Protein AF-B2J8Z3-F1 (afdb_monomer_lite)

Sequence (53 aa):
MVQSASKILTVDEFVSHYGECDRYELIDGELIEMESTGPHEQVSALIGRKLNV

Structure (mmCIF, N/CA/C/O backbone):
data_AF-B2J8Z3-F1
#
_entry.id   AF-B2J8Z3-F1
#
loop_
_atom_site.group_PDB
_atom_site.id
_atom_site.type_symbol
_atom_site.label_atom_id
_atom_site.label_alt_id
_atom_site.label_comp_id
_atom_site.label_asym_id
_atom_site.label_entity_id
_atom_site.label_seq_id
_atom_site.pdbx_PDB_ins_code
_atom_site.Cartn_x
_atom_site.Cartn_y
_atom_site.Cartn_z
_atom_site.occupancy
_atom_site.B_iso_or_equiv
_atom_site.auth_seq_id
_atom_site.auth_comp_id
_atom_site.auth_asym_id
_atom_site.auth_atom_id
_atom_site.pdbx_PDB_model_num
ATOM 1 N N . MET A 1 1 ? 9.944 13.356 16.115 1.00 39.88 1 MET A N 1
ATOM 2 C CA . MET A 1 1 ? 8.767 12.775 15.441 1.00 39.88 1 MET A CA 1
ATOM 3 C C . MET A 1 1 ? 7.541 13.191 16.226 1.00 39.88 1 MET A C 1
ATOM 5 O O . MET A 1 1 ? 7.456 12.853 17.399 1.00 39.88 1 MET A O 1
ATOM 9 N N . VAL A 1 2 ? 6.667 14.010 15.640 1.00 39.59 2 VAL A N 1
ATOM 10 C CA . VAL A 1 2 ? 5.344 14.284 16.216 1.00 39.59 2 VAL A CA 1
ATOM 11 C C . VAL A 1 2 ? 4.514 13.029 15.970 1.00 39.59 2 VAL A C 1
ATOM 13 O O . VAL A 1 2 ? 4.279 12.672 14.822 1.00 39.59 2 VAL A O 1
ATOM 16 N N . GLN A 1 3 ? 4.158 12.319 17.037 1.00 45.81 3 GLN A N 1
ATOM 17 C CA . GLN A 1 3 ? 3.146 11.272 16.966 1.00 45.81 3 GLN A CA 1
ATOM 18 C C . GLN A 1 3 ? 1.801 11.957 17.198 1.00 45.81 3 GLN A C 1
ATOM 20 O O . GLN A 1 3 ? 1.490 12.386 18.311 1.00 45.81 3 GLN A O 1
ATOM 25 N N . SER A 1 4 ? 1.057 12.161 16.114 1.00 52.44 4 SER A N 1
ATOM 26 C CA . SER A 1 4 ? -0.342 12.583 16.171 1.00 52.44 4 SER A CA 1
ATOM 27 C C . SER A 1 4 ? -1.152 11.492 16.874 1.00 52.44 4 SER A C 1
ATOM 29 O O . SER A 1 4 ? -0.864 10.313 16.697 1.00 52.44 4 SER A O 1
ATOM 31 N N . ALA A 1 5 ? -2.120 11.889 17.705 1.00 54.62 5 ALA A N 1
ATOM 32 C CA . ALA A 1 5 ? -2.917 10.997 18.548 1.00 54.62 5 ALA A CA 1
ATOM 33 C C . ALA A 1 5 ? -3.345 9.711 17.812 1.00 54.62 5 ALA A C 1
ATOM 35 O O . ALA A 1 5 ? -3.915 9.814 16.725 1.00 54.62 5 ALA A O 1
ATOM 36 N N . SER A 1 6 ? -3.091 8.535 18.411 1.00 62.47 6 SER A N 1
ATOM 37 C CA . SER A 1 6 ? -3.459 7.216 17.872 1.00 62.47 6 SER A CA 1
ATOM 38 C C . SER A 1 6 ? -4.972 7.112 17.684 1.00 62.47 6 SER A C 1
ATOM 40 O O . SER A 1 6 ? -5.704 6.632 18.551 1.00 62.47 6 SER A O 1
ATOM 42 N N . LYS A 1 7 ? -5.465 7.586 16.541 1.00 70.25 7 LYS A N 1
ATOM 43 C CA . LYS A 1 7 ? -6.759 7.174 16.022 1.00 70.25 7 LYS A CA 1
ATOM 44 C C . LYS A 1 7 ? -6.529 5.806 15.396 1.00 70.25 7 LYS A C 1
ATOM 46 O O . LYS A 1 7 ? -5.852 5.715 14.380 1.00 70.25 7 LYS A O 1
ATOM 51 N N . ILE A 1 8 ? -7.085 4.768 16.017 1.00 83.50 8 ILE A N 1
ATOM 52 C CA . ILE A 1 8 ? -7.156 3.443 15.400 1.00 83.50 8 ILE A CA 1
ATOM 53 C C . ILE A 1 8 ? -8.045 3.585 14.164 1.00 83.50 8 ILE A C 1
ATOM 55 O O . ILE A 1 8 ? -9.237 3.875 14.287 1.00 83.50 8 ILE A O 1
ATOM 59 N N . LEU A 1 9 ? -7.444 3.452 12.987 1.00 90.69 9 LEU A N 1
ATOM 60 C CA . LEU A 1 9 ? -8.120 3.507 11.702 1.00 90.69 9 LEU A CA 1
ATOM 61 C C . LEU A 1 9 ? -8.701 2.128 11.390 1.00 90.69 9 LEU A C 1
ATOM 63 O O . LEU A 1 9 ? -8.014 1.108 11.470 1.00 90.69 9 LEU A O 1
ATOM 67 N N . THR A 1 10 ? -9.984 2.083 11.048 1.00 92.56 10 THR A N 1
ATOM 68 C CA . THR A 1 10 ? -10.613 0.840 10.591 1.00 92.56 10 THR A CA 1
ATOM 69 C C . THR A 1 10 ? -10.270 0.558 9.128 1.00 92.56 10 THR A C 1
ATOM 71 O O . THR A 1 10 ? -9.938 1.465 8.367 1.00 92.56 10 THR A O 1
ATOM 74 N N . VAL A 1 11 ? -10.389 -0.706 8.707 1.00 92.31 11 VAL A N 1
ATOM 75 C CA . VAL A 1 11 ? -10.160 -1.100 7.304 1.00 92.31 11 VAL A CA 1
ATOM 76 C C . VAL A 1 11 ? -11.088 -0.341 6.348 1.00 92.31 11 VAL A C 1
ATOM 78 O O . VAL A 1 11 ? -10.650 0.077 5.284 1.00 92.31 11 VAL A O 1
ATOM 81 N N . ASP A 1 12 ? -12.348 -0.126 6.730 1.00 95.06 12 ASP A 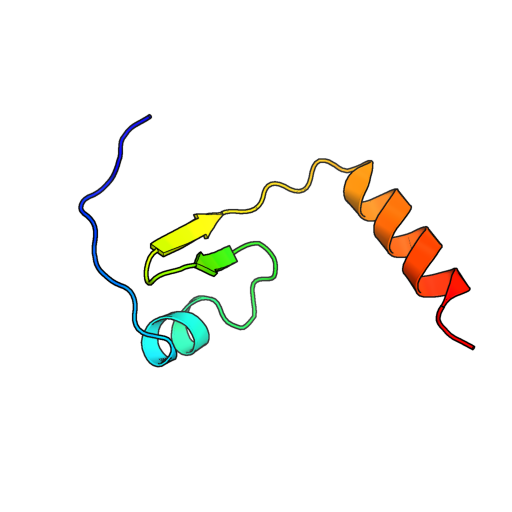N 1
ATOM 82 C CA . ASP A 1 12 ? -13.333 0.575 5.897 1.00 95.06 12 ASP A CA 1
ATOM 83 C C . ASP A 1 12 ? -12.973 2.057 5.695 1.00 95.06 12 ASP A C 1
ATOM 85 O O . ASP A 1 12 ? -12.951 2.549 4.563 1.00 95.06 12 ASP A O 1
ATOM 89 N N . GLU A 1 13 ? -12.580 2.746 6.775 1.00 93.44 13 GLU A N 1
ATOM 90 C CA . GLU A 1 13 ? -12.063 4.117 6.700 1.00 93.44 13 GLU A CA 1
ATOM 91 C C . GLU A 1 13 ? -10.776 4.178 5.867 1.00 93.44 13 GLU A C 1
ATOM 93 O O . GLU A 1 13 ? -10.604 5.093 5.061 1.00 93.44 13 GLU A O 1
ATOM 98 N N . PHE A 1 14 ? -9.878 3.201 6.029 1.00 93.69 14 PHE A N 1
ATOM 99 C CA . PHE A 1 14 ? -8.640 3.138 5.259 1.00 93.69 14 PHE A CA 1
ATOM 100 C C . PHE A 1 14 ? -8.909 2.987 3.761 1.00 93.69 14 PHE A C 1
ATOM 102 O O . PHE A 1 14 ? -8.414 3.788 2.974 1.00 93.69 14 PHE A O 1
ATOM 109 N N . VAL A 1 15 ? -9.730 2.016 3.356 1.00 93.56 15 VAL A N 1
ATOM 110 C CA . VAL A 1 15 ? -10.047 1.784 1.938 1.00 93.56 15 VAL A CA 1
ATOM 111 C C . VAL A 1 15 ? -10.756 2.997 1.335 1.00 93.56 15 VAL A C 1
ATOM 113 O O . VAL A 1 15 ? -10.392 3.433 0.245 1.00 93.56 15 VAL A O 1
ATOM 116 N N . SER A 1 16 ? -11.704 3.595 2.061 1.00 94.69 16 SER A N 1
ATOM 117 C CA . SER A 1 16 ? -12.468 4.754 1.582 1.00 94.69 16 SER A CA 1
ATOM 118 C C . SER A 1 16 ? -11.611 6.002 1.347 1.00 94.69 16 SER A C 1
ATOM 120 O O . SER A 1 16 ? -11.918 6.798 0.460 1.00 94.69 16 SER A O 1
ATOM 122 N N . HIS A 1 17 ? -10.554 6.201 2.140 1.00 92.31 17 HIS A N 1
ATOM 123 C CA . HIS A 1 17 ? -9.720 7.406 2.078 1.00 92.31 17 HIS A CA 1
ATOM 124 C C . HIS A 1 17 ? -8.367 7.205 1.381 1.00 92.31 17 HIS A C 1
ATOM 126 O O . HIS A 1 17 ? -7.835 8.163 0.820 1.00 92.31 17 HIS A O 1
ATOM 132 N N . TYR A 1 18 ? -7.819 5.989 1.400 1.00 91.94 18 TYR A N 1
ATOM 133 C CA . TYR A 1 18 ? -6.445 5.688 0.983 1.00 91.94 18 TYR A CA 1
ATOM 134 C C . TYR A 1 18 ? -6.331 4.494 0.026 1.00 91.94 18 TYR A C 1
ATOM 136 O O . TYR A 1 18 ? -5.233 4.230 -0.450 1.00 91.94 18 TYR A O 1
ATOM 144 N N . GLY A 1 19 ? -7.425 3.796 -0.307 1.00 88.31 19 GLY A N 1
ATOM 145 C CA . GLY A 1 19 ? -7.381 2.555 -1.097 1.00 88.31 19 GLY A CA 1
ATOM 146 C C . GLY A 1 19 ? -6.762 2.682 -2.497 1.00 88.31 19 GLY A C 1
ATOM 147 O O . GLY A 1 19 ? -6.224 1.711 -3.013 1.00 88.31 19 GLY A O 1
ATOM 148 N N . GLU A 1 20 ? -6.783 3.881 -3.083 1.00 91.06 20 GLU A N 1
ATOM 149 C CA . GLU A 1 20 ? -6.190 4.173 -4.398 1.00 91.06 20 GLU A CA 1
ATOM 150 C C . GLU A 1 20 ? -4.762 4.748 -4.305 1.00 91.06 20 GLU A C 1
ATOM 152 O O . GLU A 1 20 ? -4.162 5.100 -5.320 1.00 91.06 20 GLU A O 1
ATOM 157 N N . CYS A 1 21 ? -4.218 4.905 -3.094 1.00 88.50 21 CYS A N 1
ATOM 158 C CA . CYS A 1 21 ? -2.903 5.491 -2.855 1.00 88.50 21 CYS A CA 1
ATOM 159 C C . CYS A 1 21 ? -1.942 4.426 -2.321 1.00 88.50 21 CYS A C 1
ATOM 161 O O . CYS A 1 21 ? -1.943 4.105 -1.137 1.00 88.50 21 CYS A O 1
ATOM 163 N N . ASP A 1 22 ? -1.049 3.958 -3.187 1.00 84.75 22 ASP A N 1
ATOM 164 C CA . ASP A 1 22 ? 0.004 2.972 -2.893 1.00 84.75 22 ASP A CA 1
ATOM 165 C C . ASP A 1 22 ? 1.068 3.445 -1.885 1.00 84.75 22 ASP A C 1
ATOM 167 O O . ASP A 1 22 ? 1.927 2.673 -1.465 1.00 84.75 22 ASP A O 1
ATOM 171 N N . ARG A 1 23 ? 1.002 4.712 -1.471 1.00 87.38 23 ARG A N 1
ATOM 172 C CA . ARG A 1 23 ? 1.914 5.321 -0.495 1.00 87.38 23 ARG A CA 1
ATOM 173 C C . ARG A 1 23 ? 1.487 5.146 0.958 1.00 87.38 23 ARG A C 1
ATOM 175 O O . ARG A 1 23 ? 2.221 5.588 1.834 1.00 87.38 23 ARG A O 1
ATOM 182 N N . TYR A 1 24 ? 0.321 4.568 1.232 1.00 91.19 24 TYR A N 1
ATOM 183 C CA . TYR A 1 24 ? -0.146 4.376 2.603 1.00 91.19 24 TYR A CA 1
ATOM 184 C C . TYR A 1 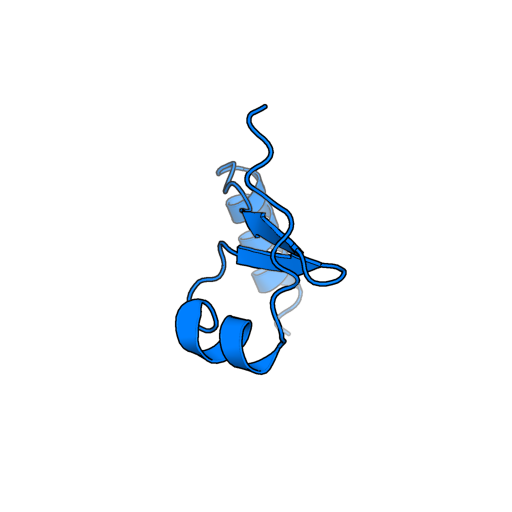24 ? -0.459 2.915 2.887 1.00 91.19 24 TYR A C 1
ATOM 186 O O . TYR A 1 24 ? -1.098 2.235 2.090 1.00 91.19 24 TYR A O 1
ATOM 194 N N . GLU A 1 25 ? -0.063 2.466 4.070 1.00 91.44 25 GLU A N 1
ATOM 195 C CA . GLU A 1 25 ? -0.358 1.138 4.587 1.00 91.44 25 GLU A CA 1
ATOM 196 C C . GLU A 1 25 ? -1.117 1.243 5.909 1.00 91.44 25 GLU A C 1
ATOM 198 O O . GLU A 1 25 ? -0.896 2.160 6.702 1.00 91.4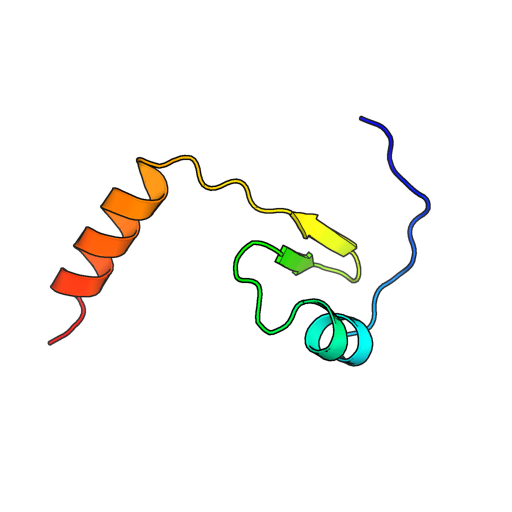4 25 GLU A O 1
ATOM 203 N N . LEU A 1 26 ? -2.019 0.291 6.149 1.00 92.94 26 LEU A N 1
ATOM 204 C CA . LEU A 1 26 ? -2.685 0.119 7.435 1.00 92.94 26 LEU A CA 1
ATOM 205 C C . LEU A 1 26 ? -2.018 -1.032 8.191 1.00 92.94 26 LEU A C 1
ATOM 207 O O . LEU A 1 26 ? -2.170 -2.190 7.800 1.00 92.94 26 LEU A O 1
ATOM 211 N N . ILE A 1 27 ? -1.320 -0.726 9.284 1.00 91.69 27 ILE A N 1
ATOM 212 C CA . ILE A 1 27 ? -0.616 -1.710 10.118 1.00 91.69 27 ILE A CA 1
ATOM 213 C C . ILE A 1 27 ? -1.11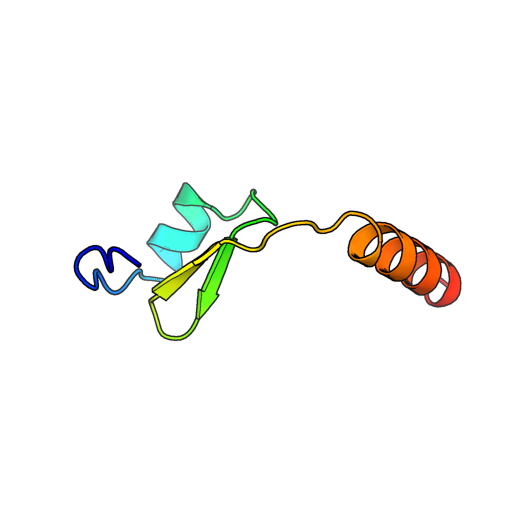2 -1.566 11.554 1.00 91.69 27 ILE A C 1
ATOM 215 O O . ILE A 1 27 ? -0.986 -0.501 12.143 1.00 91.69 27 ILE A O 1
ATOM 219 N N . ASP A 1 28 ? -1.724 -2.616 12.108 1.00 89.94 28 ASP A N 1
ATOM 220 C CA . ASP A 1 28 ? -2.268 -2.635 13.479 1.00 89.94 28 ASP A CA 1
ATOM 221 C C . ASP A 1 28 ? -3.215 -1.460 13.820 1.00 89.94 28 ASP A C 1
ATOM 223 O O . ASP A 1 28 ? -3.339 -1.036 14.969 1.00 89.94 28 ASP A O 1
ATOM 227 N N . GLY A 1 29 ? -3.933 -0.946 12.815 1.00 89.50 29 GLY A N 1
ATOM 228 C CA . GLY A 1 29 ? -4.826 0.207 12.967 1.00 89.50 29 GLY A CA 1
ATOM 229 C C . GLY A 1 29 ? -4.126 1.564 12.849 1.00 89.50 29 GLY A C 1
ATOM 230 O O . GLY A 1 29 ? -4.771 2.595 13.027 1.00 89.50 29 GLY A O 1
ATOM 231 N N . GLU A 1 30 ? -2.834 1.586 12.534 1.00 90.69 30 GLU A N 1
ATOM 232 C CA . GLU A 1 30 ? -2.055 2.793 12.284 1.00 90.69 30 GLU A CA 1
ATOM 233 C C . GLU A 1 30 ? -1.856 3.014 10.784 1.00 90.69 30 GLU A C 1
ATOM 235 O O . GLU A 1 30 ? -1.581 2.082 10.027 1.00 90.69 30 GLU A O 1
ATOM 240 N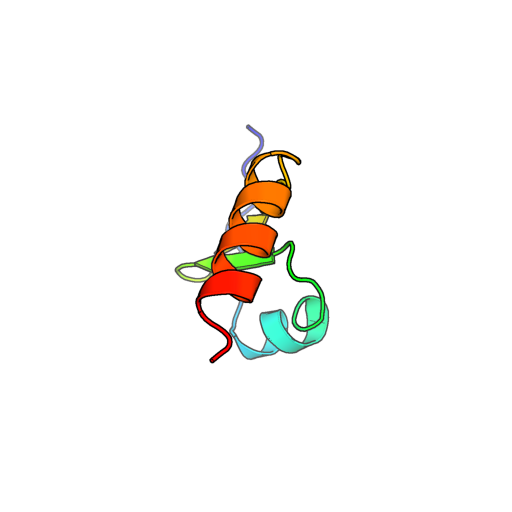 N . LEU A 1 31 ? -1.997 4.270 10.359 1.00 90.38 31 LEU A N 1
ATOM 241 C CA . LEU A 1 31 ? -1.694 4.683 8.995 1.00 90.38 31 LEU A CA 1
ATOM 242 C C . LEU A 1 31 ? -0.197 4.972 8.888 1.00 90.38 31 LEU A C 1
ATOM 244 O O . LEU A 1 31 ? 0.295 5.937 9.477 1.00 90.38 31 LEU A O 1
ATOM 248 N N . ILE A 1 32 ? 0.508 4.159 8.115 1.00 89.88 32 ILE A N 1
ATOM 249 C CA . ILE A 1 32 ? 1.937 4.299 7.865 1.00 89.88 32 ILE A CA 1
ATOM 250 C C . ILE A 1 32 ? 2.131 4.849 6.456 1.00 89.88 32 ILE A C 1
ATOM 252 O O . ILE A 1 32 ? 1.640 4.282 5.484 1.00 89.88 32 ILE A O 1
ATOM 256 N N . GLU A 1 33 ? 2.835 5.973 6.343 1.00 89.50 33 GLU A N 1
ATOM 257 C CA . GLU A 1 33 ? 3.254 6.512 5.050 1.00 89.50 33 GLU A CA 1
ATOM 258 C C . GLU A 1 33 ? 4.537 5.815 4.594 1.00 89.50 33 GLU A C 1
ATOM 260 O O . GLU A 1 33 ? 5.530 5.766 5.325 1.00 89.50 33 GLU A O 1
ATOM 265 N N . MET A 1 34 ? 4.516 5.291 3.375 1.00 85.75 34 MET A N 1
ATOM 266 C CA . ME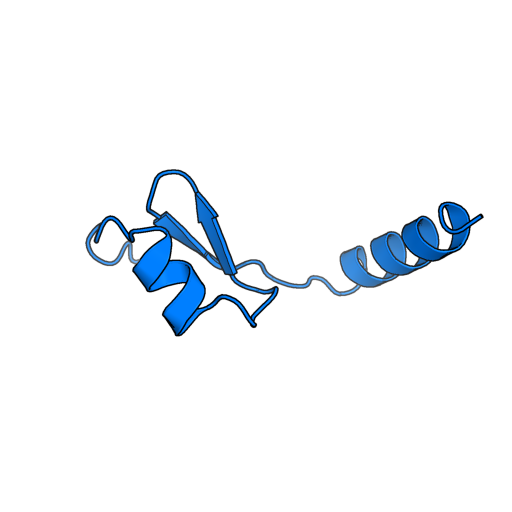T A 1 34 ? 5.690 4.761 2.705 1.00 85.75 34 MET A CA 1
ATOM 267 C C . MET A 1 34 ? 6.348 5.839 1.853 1.00 85.75 34 MET A C 1
ATOM 269 O O . MET A 1 34 ? 5.708 6.474 1.013 1.00 85.75 34 MET A O 1
ATOM 273 N N . GLU A 1 35 ? 7.663 5.989 2.004 1.00 81.31 35 GLU A N 1
ATOM 274 C CA . GLU A 1 35 ? 8.451 6.825 1.106 1.00 81.31 35 GLU A CA 1
ATOM 275 C C . GLU A 1 35 ? 9.067 6.006 -0.031 1.00 81.31 35 GLU A C 1
ATOM 277 O O . GLU A 1 35 ? 9.902 5.116 0.167 1.00 81.31 35 GLU A O 1
ATOM 282 N N . SER A 1 36 ? 8.711 6.381 -1.257 1.00 76.31 36 SER A N 1
ATOM 283 C CA . SER A 1 36 ? 9.414 5.963 -2.461 1.00 76.31 36 SER A CA 1
ATOM 284 C C . SER A 1 36 ? 10.841 6.504 -2.456 1.00 76.31 36 SER A C 1
ATOM 286 O O . SER A 1 36 ? 11.070 7.700 -2.624 1.00 76.31 36 SER A O 1
ATOM 288 N N . THR A 1 37 ? 11.836 5.626 -2.328 1.00 85.56 37 THR A N 1
ATOM 289 C CA . THR A 1 37 ? 13.243 6.061 -2.383 1.00 85.56 37 THR A CA 1
ATOM 290 C C . THR A 1 37 ? 13.757 6.279 -3.806 1.00 85.56 37 THR A C 1
ATOM 292 O O . THR A 1 37 ? 14.792 6.918 -3.974 1.00 85.56 37 THR A O 1
ATOM 295 N N . GLY A 1 38 ? 13.066 5.767 -4.834 1.00 86.44 38 GLY A N 1
ATOM 296 C CA . GLY A 1 38 ? 13.502 5.766 -6.237 1.00 86.44 38 GLY A CA 1
ATOM 297 C C . GLY A 1 38 ? 14.236 4.476 -6.634 1.00 86.44 38 GLY A C 1
ATOM 298 O O . GLY A 1 38 ? 13.700 3.707 -7.436 1.00 86.44 38 GLY A O 1
ATOM 299 N N . PRO A 1 39 ? 15.425 4.150 -6.075 1.00 90.38 39 PRO A N 1
ATOM 300 C CA . PRO A 1 39 ? 16.080 2.869 -6.326 1.00 90.38 39 PRO A CA 1
ATOM 301 C C . PRO A 1 39 ? 15.212 1.665 -5.955 1.00 90.38 39 PRO A C 1
ATOM 303 O O . PRO A 1 39 ? 15.244 0.664 -6.667 1.00 90.38 39 PRO A O 1
ATOM 306 N N . HIS A 1 40 ? 14.406 1.764 -4.890 1.00 88.00 40 HIS A N 1
ATOM 307 C CA . HIS A 1 40 ? 13.474 0.696 -4.526 1.00 88.00 40 HIS A CA 1
ATOM 308 C C . HIS A 1 40 ? 12.462 0.417 -5.649 1.00 88.00 40 HIS A C 1
ATOM 310 O O . HIS A 1 40 ? 12.279 -0.733 -6.035 1.00 88.00 40 HIS A O 1
ATOM 316 N N . GLU A 1 41 ? 11.890 1.458 -6.261 1.00 88.38 41 GLU A N 1
ATOM 317 C CA . GLU A 1 41 ? 10.942 1.313 -7.374 1.00 88.38 41 GLU A CA 1
ATOM 318 C C . GLU A 1 41 ? 11.598 0.694 -8.614 1.00 88.38 41 GLU A C 1
ATOM 320 O O . GLU A 1 41 ? 11.003 -0.160 -9.271 1.00 88.38 41 GLU A O 1
ATOM 325 N N . GLN A 1 42 ? 12.848 1.064 -8.918 1.00 91.81 42 GLN A N 1
ATOM 326 C CA . GLN A 1 42 ? 13.591 0.480 -10.042 1.00 91.81 42 GLN A CA 1
ATOM 327 C C . GLN A 1 42 ? 13.821 -1.023 -9.853 1.00 91.81 42 GLN A C 1
ATOM 329 O O . GLN A 1 42 ? 13.670 -1.801 -10.800 1.00 91.81 42 GLN A O 1
ATOM 334 N N . VAL A 1 43 ? 14.164 -1.442 -8.631 1.00 92.06 43 VAL A N 1
ATOM 335 C CA . VAL A 1 43 ? 14.341 -2.858 -8.287 1.00 92.06 43 VAL A CA 1
ATOM 336 C C . VAL A 1 43 ? 13.005 -3.597 -8.355 1.00 92.06 43 VAL A C 1
ATOM 338 O O . VAL A 1 43 ? 12.933 -4.640 -9.007 1.00 92.06 43 VAL A O 1
ATOM 341 N N . SER A 1 44 ? 11.937 -3.044 -7.777 1.00 88.75 44 SER A N 1
ATOM 342 C CA . SER A 1 44 ? 10.591 -3.629 -7.832 1.00 88.75 44 SER A CA 1
ATOM 343 C C . SER A 1 44 ? 10.094 -3.793 -9.271 1.00 88.75 44 SER A C 1
ATOM 345 O O . SER A 1 44 ? 9.617 -4.867 -9.640 1.00 88.75 44 SER A O 1
ATOM 347 N N . ALA A 1 45 ? 10.300 -2.791 -10.132 1.00 89.31 45 ALA A N 1
ATOM 348 C CA . ALA A 1 45 ? 9.952 -2.865 -11.551 1.00 89.31 45 ALA A CA 1
ATOM 349 C C . ALA A 1 45 ? 10.753 -3.944 -12.301 1.00 89.31 45 ALA A C 1
ATOM 351 O O . ALA A 1 45 ? 10.201 -4.667 -13.136 1.00 89.31 45 ALA A O 1
ATOM 352 N N . LEU A 1 46 ? 12.052 -4.079 -12.011 1.00 94.06 46 LEU A N 1
ATOM 353 C CA . LEU A 1 46 ? 12.899 -5.113 -12.609 1.00 94.06 46 LEU A CA 1
ATOM 354 C C . LEU A 1 46 ? 12.452 -6.521 -12.195 1.00 94.06 46 LEU A C 1
ATOM 356 O O . LEU A 1 46 ? 12.375 -7.411 -13.046 1.00 94.06 46 LEU A O 1
ATOM 360 N N . ILE A 1 47 ? 12.164 -6.722 -10.908 1.00 94.31 47 ILE A N 1
ATOM 361 C CA . ILE A 1 47 ? 11.705 -8.007 -10.369 1.00 94.31 47 ILE A CA 1
ATOM 362 C C . ILE A 1 47 ? 10.336 -8.360 -10.952 1.00 94.31 47 ILE A C 1
ATOM 364 O O . ILE A 1 47 ? 10.176 -9.463 -11.470 1.00 94.31 47 ILE A O 1
ATOM 368 N N . GLY A 1 48 ? 9.387 -7.420 -10.963 1.00 93.12 48 GLY A N 1
ATOM 369 C CA . GLY A 1 48 ? 8.056 -7.630 -11.537 1.00 93.12 48 GLY A CA 1
ATOM 370 C C . GLY A 1 48 ? 8.116 -8.094 -12.993 1.00 93.12 48 GLY A C 1
ATOM 371 O O . GLY A 1 48 ? 7.487 -9.084 -13.354 1.00 93.12 48 GLY A O 1
ATOM 372 N N . ARG A 1 49 ? 8.970 -7.472 -13.818 1.00 92.38 49 ARG A N 1
ATOM 373 C CA . ARG A 1 49 ? 9.195 -7.904 -15.212 1.00 92.38 49 ARG A CA 1
ATOM 374 C C . ARG A 1 49 ? 9.782 -9.308 -15.334 1.00 92.38 49 ARG A C 1
ATOM 376 O O . ARG A 1 49 ? 9.496 -9.989 -16.308 1.00 92.38 49 ARG A O 1
ATOM 383 N N . LYS A 1 50 ? 10.634 -9.727 -14.394 1.00 93.06 50 LYS A N 1
ATOM 384 C CA . LYS A 1 50 ? 11.246 -11.065 -14.403 1.00 93.06 50 LYS A CA 1
ATOM 385 C C . LYS A 1 50 ? 10.289 -12.162 -13.943 1.00 93.06 50 LYS A C 1
ATOM 387 O O . LYS A 1 50 ? 10.451 -13.296 -14.375 1.00 93.06 50 LYS A O 1
ATOM 392 N N . LEU A 1 51 ? 9.355 -11.835 -13.052 1.00 94.12 51 LEU A N 1
ATOM 393 C CA . LEU A 1 51 ? 8.375 -12.780 -12.509 1.00 94.12 51 LEU A CA 1
ATOM 394 C C . LEU A 1 51 ? 7.118 -12.908 -13.377 1.00 94.12 51 LEU A C 1
ATOM 396 O O . LEU A 1 51 ? 6.392 -13.888 -13.242 1.00 94.12 51 LEU A O 1
ATOM 400 N N . ASN A 1 52 ? 6.868 -11.943 -14.263 1.00 80.12 52 ASN A N 1
ATOM 401 C CA . ASN A 1 52 ? 5.762 -11.980 -15.211 1.00 80.12 52 ASN A CA 1
ATOM 402 C C . ASN A 1 52 ? 6.089 -12.932 -16.382 1.00 80.12 52 ASN A C 1
ATOM 404 O O . ASN A 1 52 ? 6.578 -12.482 -17.422 1.00 80.12 52 ASN A O 1
ATOM 408 N N . VAL A 1 53 ? 5.886 -14.239 -16.161 1.00 62.47 53 VAL A N 1
ATOM 409 C CA . VAL A 1 53 ? 5.990 -15.314 -17.173 1.00 62.47 53 VAL A CA 1
ATOM 410 C C . VAL A 1 53 ? 4.798 -15.353 -18.118 1.00 62.47 53 VAL A C 1
ATOM 412 O O . VAL A 1 53 ? 3.664 -15.094 -17.659 1.00 62.47 53 VAL A O 1
#

Radius of gyration: 14.65 Å; chains: 1; bounding box: 29×30×36 Å

Foldseek 3Di:
DDDDPQDQADPVNCCVPPVVPPQWDQDRSDIDGHDDPPVVVVVVVVVVVVPPD

pLDDT: mean 84.41, std 14.16, range [39.59, 95.06]

Organism: Nostoc punctiforme (strain ATCC 29133 / PCC 73102) (NCBI:txid63737)

InterPro domains:
  IPR012296 Nuclease, putative, TT1808 [G3DSA:3.90.1570.10] (1-53)

Secondary structure (DSSP, 8-state):
----------HHHHHHHHTT-TTEEEETTEEEEPP--SHHHHHHHHHHHHH--